Protein AF-A0A920H586-F1 (afdb_monomer)

Secondary structure (DSSP, 8-state):
----EEEEEEEEEEEEE-SPEETTEEPPHHHHHTTT-S-----EEEEEEEEEEEEEETTTEEEEEEEEEEEEEE-

Structure (mmCIF, N/CA/C/O backbone):
data_AF-A0A920H586-F1
#
_entry.id   AF-A0A920H586-F1
#
loop_
_atom_site.group_PDB
_atom_site.id
_atom_site.type_symbol
_atom_site.label_atom_id
_atom_site.label_alt_id
_atom_site.label_comp_id
_atom_site.label_asym_id
_atom_site.label_entity_id
_atom_site.label_seq_id
_atom_site.pdbx_PDB_ins_code
_atom_site.Cartn_x
_atom_site.Cartn_y
_atom_site.Cartn_z
_atom_site.occupancy
_atom_site.B_iso_or_equiv
_atom_site.auth_seq_id
_atom_site.auth_comp_id
_atom_site.auth_asym_id
_atom_site.auth_atom_id
_atom_site.pdbx_PDB_model_num
ATOM 1 N N . MET A 1 1 ? -30.131 4.896 18.615 1.00 42.94 1 MET A N 1
ATOM 2 C CA . MET A 1 1 ? -28.829 4.693 19.287 1.00 42.94 1 MET A CA 1
ATOM 3 C C . MET A 1 1 ? -27.883 4.008 18.301 1.00 42.94 1 MET A C 1
ATOM 5 O O . MET A 1 1 ? -27.928 2.792 18.167 1.00 42.94 1 MET A O 1
ATOM 9 N N . MET A 1 2 ? -27.147 4.774 17.484 1.00 49.97 2 MET A N 1
ATOM 10 C CA . MET A 1 2 ? -26.300 4.189 16.433 1.00 49.97 2 MET A CA 1
ATOM 11 C C . MET A 1 2 ? -24.969 3.737 17.031 1.00 49.97 2 MET A C 1
ATOM 13 O O . MET A 1 2 ? -24.152 4.551 17.446 1.00 49.97 2 MET A O 1
ATOM 17 N N . LYS A 1 3 ? -24.829 2.411 17.097 1.00 55.19 3 LYS A N 1
ATOM 18 C CA . LYS A 1 3 ? -23.651 1.672 17.545 1.00 55.19 3 LYS A C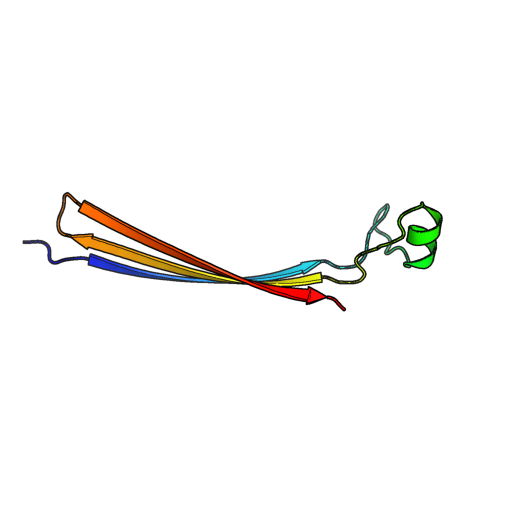A 1
ATOM 19 C C . LYS A 1 3 ? -22.441 2.007 16.671 1.00 55.19 3 LYS A C 1
ATOM 21 O O . LYS A 1 3 ? -22.582 2.233 15.469 1.00 55.19 3 LYS A O 1
ATOM 26 N N . ASN A 1 4 ? -21.281 2.021 17.313 1.00 66.19 4 ASN A N 1
ATOM 27 C CA . ASN A 1 4 ? -19.959 2.267 16.752 1.00 66.19 4 ASN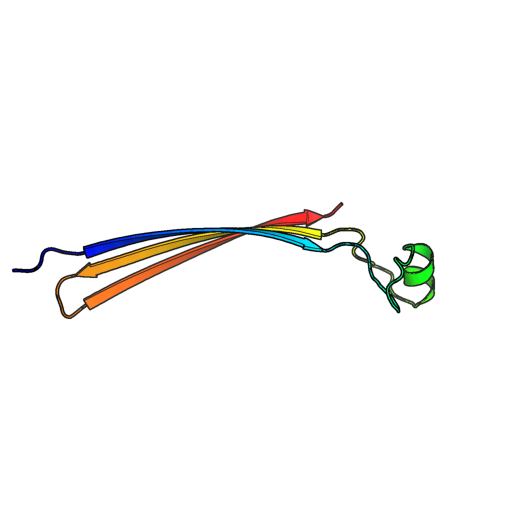 A CA 1
ATOM 28 C C . ASN A 1 4 ? -19.797 1.576 15.389 1.00 66.19 4 ASN A C 1
ATOM 30 O O . ASN A 1 4 ? -20.127 0.396 15.244 1.00 66.19 4 ASN A O 1
ATOM 34 N N . LYS A 1 5 ? -19.310 2.319 14.391 1.00 76.31 5 LYS A N 1
ATOM 35 C CA . LYS A 1 5 ? -19.132 1.818 13.021 1.00 76.31 5 LYS A CA 1
ATOM 36 C C . LYS A 1 5 ? -17.649 1.605 12.758 1.00 76.31 5 LYS A C 1
ATOM 38 O O . LYS A 1 5 ? -16.873 2.554 12.833 1.00 76.31 5 LYS A O 1
ATOM 43 N N . LEU A 1 6 ? -17.282 0.366 12.448 1.00 82.75 6 LEU A N 1
ATOM 44 C CA . LEU A 1 6 ? -15.948 -0.004 11.990 1.00 82.75 6 LEU A CA 1
ATOM 45 C C . LEU A 1 6 ? -16.003 -0.226 10.477 1.00 82.75 6 LEU A C 1
ATOM 47 O O . LEU A 1 6 ? -16.819 -1.008 9.992 1.00 82.75 6 LEU A O 1
ATOM 51 N N . MET A 1 7 ? -15.135 0.459 9.745 1.00 87.75 7 MET A N 1
ATOM 52 C CA . MET A 1 7 ? -14.938 0.284 8.311 1.00 87.75 7 MET A CA 1
ATOM 53 C C . MET A 1 7 ? -13.501 -0.161 8.072 1.00 87.75 7 MET A C 1
ATOM 55 O O . MET A 1 7 ? -12.560 0.537 8.445 1.00 87.75 7 MET A O 1
ATOM 59 N N . LEU A 1 8 ? -13.339 -1.324 7.451 1.00 87.00 8 LEU A N 1
ATOM 60 C CA . LEU A 1 8 ? -12.044 -1.833 7.014 1.00 87.00 8 LEU A CA 1
ATOM 61 C C . LEU A 1 8 ? -11.959 -1.710 5.495 1.00 87.00 8 LEU A C 1
ATOM 63 O O . LEU A 1 8 ? -12.918 -1.989 4.778 1.00 87.00 8 LEU A O 1
ATOM 67 N N . SER A 1 9 ? -10.804 -1.278 5.015 1.00 83.94 9 SER A N 1
ATOM 68 C CA . SER A 1 9 ? -10.493 -1.127 3.603 1.00 83.94 9 SER A CA 1
ATOM 69 C C . SER A 1 9 ? -9.126 -1.733 3.330 1.00 83.94 9 SER A C 1
ATOM 71 O O . SER A 1 9 ? -8.167 -1.512 4.068 1.00 83.94 9 SER A O 1
ATOM 73 N N . TYR A 1 10 ? -9.044 -2.510 2.262 1.00 88.25 10 TYR A N 1
ATOM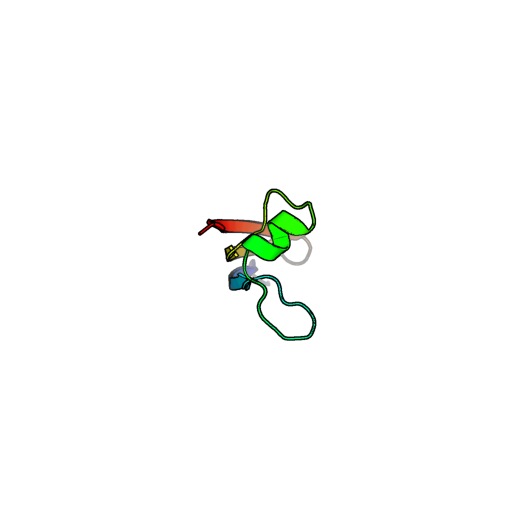 74 C CA . TYR A 1 10 ? -7.795 -3.041 1.751 1.00 88.25 10 TYR A CA 1
ATOM 75 C C . TYR A 1 10 ? -7.741 -2.752 0.260 1.00 88.25 10 TYR A C 1
ATOM 77 O O . TYR A 1 10 ? -8.691 -3.047 -0.469 1.00 88.25 10 TYR A O 1
ATOM 85 N N . LYS A 1 11 ? -6.650 -2.137 -0.185 1.00 85.75 11 LYS A N 1
ATOM 86 C CA . LYS A 1 11 ? -6.372 -1.908 -1.600 1.00 85.75 11 LYS A CA 1
ATOM 87 C C . LYS A 1 11 ? -5.016 -2.503 -1.925 1.00 85.75 11 LYS A C 1
ATOM 89 O O . LYS A 1 11 ? -4.025 -2.168 -1.285 1.00 85.75 11 LYS A O 1
ATOM 94 N N . PHE A 1 12 ? -4.998 -3.353 -2.939 1.00 86.69 12 PHE A N 1
ATOM 95 C CA . PHE A 1 12 ? -3.781 -3.863 -3.544 1.00 86.69 12 PHE A CA 1
ATOM 96 C C . PHE A 1 12 ? -3.607 -3.209 -4.912 1.00 86.69 12 PHE A C 1
ATOM 98 O O . PHE A 1 12 ? -4.552 -3.173 -5.702 1.00 86.69 12 PHE A O 1
ATOM 105 N N . GLY A 1 13 ? -2.421 -2.672 -5.174 1.00 83.56 13 GLY A N 1
ATOM 106 C CA . GLY A 1 13 ? -2.049 -2.129 -6.472 1.00 83.56 13 GLY A CA 1
ATOM 107 C C . GLY A 1 13 ? -0.671 -2.633 -6.859 1.00 83.56 13 GLY A C 1
ATOM 108 O O . GLY A 1 13 ? 0.292 -2.351 -6.155 1.00 83.56 13 GLY A O 1
ATOM 109 N N . SER A 1 14 ? -0.585 -3.348 -7.976 1.00 78.69 14 SER A N 1
ATOM 110 C CA . SER A 1 14 ? 0.688 -3.716 -8.590 1.00 78.69 14 SER A CA 1
ATOM 111 C C . SER A 1 14 ? 0.960 -2.771 -9.752 1.00 78.69 14 SER A C 1
ATOM 113 O O . SER A 1 14 ? 0.075 -2.514 -10.576 1.00 78.69 14 SER A O 1
ATOM 115 N N . MET A 1 15 ? 2.160 -2.204 -9.788 1.00 77.12 15 MET A N 1
ATOM 116 C CA . MET A 1 15 ? 2.585 -1.284 -10.830 1.00 77.12 15 MET A CA 1
ATOM 117 C C . MET A 1 15 ? 3.869 -1.806 -11.462 1.00 77.12 15 MET A C 1
ATOM 119 O O . MET A 1 15 ? 4.914 -1.887 -10.817 1.00 77.12 15 MET A O 1
ATOM 123 N N . GLU A 1 16 ? 3.785 -2.139 -12.747 1.00 70.19 16 GLU A N 1
ATOM 124 C CA . GLU A 1 16 ? 4.938 -2.537 -13.546 1.00 70.19 16 GLU A CA 1
ATOM 125 C C . GLU A 1 16 ? 5.422 -1.348 -14.378 1.00 70.19 16 GLU A C 1
ATOM 127 O O . GLU A 1 16 ? 4.763 -0.902 -15.322 1.00 70.19 16 GLU A O 1
ATOM 132 N N . MET A 1 17 ? 6.599 -0.826 -14.041 1.00 67.31 17 MET A N 1
ATOM 133 C CA . MET A 1 17 ? 7.316 0.124 -14.882 1.00 67.31 17 MET A CA 1
ATOM 134 C C . MET A 1 17 ? 8.322 -0.623 -15.754 1.00 67.31 17 MET A C 1
ATOM 136 O O . MET A 1 17 ? 9.331 -1.153 -15.285 1.00 67.31 17 MET A O 1
ATOM 140 N N . GLY A 1 18 ? 8.013 -0.667 -17.051 1.00 62.78 18 GLY A N 1
ATOM 141 C CA . GLY A 1 18 ? 8.898 -1.199 -18.080 1.00 62.78 18 GLY A CA 1
ATOM 142 C C . GLY A 1 18 ? 10.030 -0.241 -18.463 1.00 62.78 18 GLY A C 1
ATOM 143 O O . GLY A 1 18 ? 10.131 0.882 -17.976 1.00 62.78 18 GLY A O 1
ATOM 144 N N . CYS A 1 19 ? 10.873 -0.709 -19.383 1.00 58.22 19 CYS A N 1
ATOM 145 C CA . CYS A 1 19 ? 12.067 -0.009 -19.851 1.00 58.22 19 CYS A CA 1
ATOM 146 C C . CYS A 1 19 ? 11.756 1.374 -20.460 1.00 58.22 19 CYS A C 1
ATOM 148 O O . CYS A 1 19 ? 10.673 1.604 -21.009 1.00 58.22 19 CYS A O 1
ATOM 150 N N . CYS A 1 20 ? 12.731 2.286 -20.399 1.00 60.28 20 CYS A N 1
ATOM 151 C CA . CYS A 1 20 ? 12.633 3.632 -20.953 1.00 60.28 20 CYS A CA 1
ATOM 152 C C . CYS A 1 20 ? 12.219 3.604 -22.436 1.00 60.28 20 CYS A C 1
ATOM 154 O O . CYS A 1 20 ? 12.899 3.030 -23.292 1.00 60.28 20 CYS A O 1
ATOM 156 N N . LYS A 1 21 ? 11.097 4.262 -22.747 1.00 58.16 21 LYS A N 1
ATOM 157 C CA . LYS A 1 21 ? 10.591 4.432 -24.113 1.00 58.16 21 LYS A CA 1
ATOM 158 C C . LYS A 1 21 ? 10.965 5.816 -24.633 1.00 58.16 21 LYS A C 1
ATOM 160 O O . LYS A 1 21 ? 10.682 6.813 -23.975 1.00 58.16 21 LYS A O 1
ATOM 165 N N . ARG A 1 22 ? 11.526 5.899 -25.841 1.00 51.53 22 ARG A N 1
ATOM 166 C CA . ARG A 1 22 ? 11.711 7.170 -26.571 1.00 51.53 22 ARG A CA 1
ATOM 167 C C . ARG A 1 22 ? 11.040 7.051 -27.926 1.00 51.53 22 ARG A C 1
ATOM 169 O O . ARG A 1 22 ? 11.339 6.137 -28.689 1.00 51.53 22 ARG A O 1
ATOM 176 N N . GLY A 1 23 ? 10.081 7.935 -28.193 1.00 57.53 23 GLY A N 1
ATOM 177 C CA . GLY A 1 23 ? 9.309 7.915 -29.441 1.00 57.53 23 GLY A CA 1
ATOM 178 C C . GLY A 1 23 ? 8.549 6.602 -29.687 1.00 57.53 23 GLY A C 1
ATOM 179 O O . GLY A 1 23 ? 8.438 6.172 -30.828 1.00 57.53 23 GLY A O 1
ATOM 180 N N . GLY A 1 24 ? 8.090 5.923 -28.627 1.00 56.41 24 GLY A N 1
ATOM 181 C CA . GLY A 1 24 ? 7.342 4.661 -28.725 1.00 56.41 24 GLY A CA 1
ATOM 182 C C . GLY A 1 24 ? 8.190 3.392 -28.895 1.00 56.41 24 GLY A C 1
ATOM 183 O O . GLY A 1 24 ? 7.630 2.299 -28.881 1.00 56.41 24 GLY A O 1
ATOM 184 N N . LYS A 1 25 ? 9.522 3.503 -29.000 1.00 49.06 25 LYS A N 1
ATOM 185 C CA . LYS A 1 25 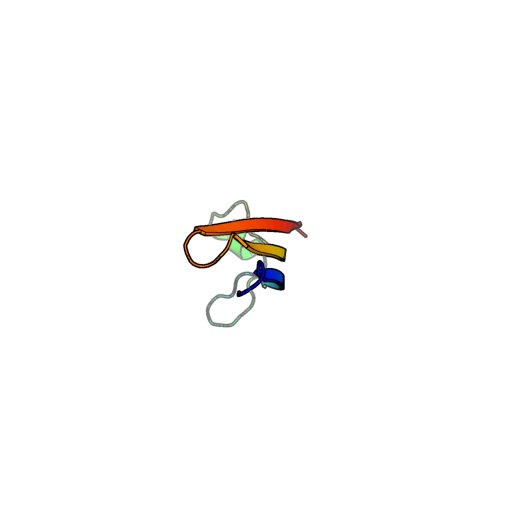? 10.439 2.355 -29.097 1.00 49.06 25 LYS A CA 1
ATOM 186 C C . LYS A 1 25 ? 11.165 2.119 -27.768 1.00 49.06 25 LYS A C 1
ATOM 188 O O . LYS A 1 25 ? 11.574 3.075 -27.107 1.00 49.06 25 LYS A O 1
ATOM 193 N N . ASN A 1 26 ? 11.305 0.848 -27.385 1.00 56.59 26 ASN A N 1
ATOM 194 C CA . ASN A 1 26 ? 12.081 0.433 -26.212 1.00 56.59 26 ASN A CA 1
ATOM 195 C C . ASN A 1 26 ? 13.567 0.715 -26.472 1.00 56.59 26 ASN A C 1
ATOM 197 O O . ASN A 1 26 ? 14.099 0.273 -27.491 1.00 56.59 26 ASN A O 1
ATOM 201 N N . ILE A 1 27 ? 14.227 1.452 -25.577 1.00 61.75 27 ILE A N 1
ATOM 202 C CA . ILE A 1 27 ? 15.655 1.758 -25.704 1.00 61.75 27 ILE A CA 1
ATOM 203 C C . ILE A 1 27 ? 16.468 0.742 -24.888 1.00 61.75 27 ILE A C 1
ATOM 205 O O . ILE A 1 27 ? 16.174 0.556 -23.711 1.00 61.75 27 ILE A O 1
ATOM 209 N N . PRO A 1 28 ? 17.512 0.115 -25.454 1.00 59.28 28 PRO A N 1
ATOM 210 C CA . PRO A 1 28 ? 18.421 -0.735 -24.690 1.00 59.28 28 PRO A CA 1
ATOM 211 C C . PRO A 1 28 ? 19.308 0.086 -23.736 1.00 59.28 28 PRO A C 1
ATOM 213 O O . PRO A 1 28 ? 19.774 1.174 -24.077 1.00 59.28 28 PRO A O 1
ATOM 216 N N . ASN A 1 29 ? 19.610 -0.465 -22.555 1.00 56.38 29 ASN A N 1
ATOM 217 C CA . ASN A 1 29 ? 20.403 0.183 -21.497 1.00 56.38 29 ASN A CA 1
ATOM 218 C C . ASN A 1 29 ? 21.749 0.768 -21.954 1.00 56.38 29 ASN A C 1
ATOM 220 O O . ASN A 1 29 ? 22.179 1.786 -21.417 1.00 56.38 29 ASN A O 1
ATOM 224 N N . ALA A 1 30 ? 22.381 0.179 -22.973 1.00 56.69 30 ALA A N 1
ATOM 225 C CA . ALA A 1 30 ? 23.624 0.684 -23.558 1.00 56.69 30 ALA A CA 1
ATOM 226 C C . ALA A 1 30 ? 23.483 2.114 -24.119 1.00 56.69 30 ALA A C 1
ATOM 228 O O . ALA A 1 30 ? 24.397 2.927 -24.001 1.00 56.69 30 ALA A O 1
ATOM 229 N N . SER A 1 31 ? 22.317 2.461 -24.672 1.00 57.53 31 SER A N 1
ATOM 230 C CA . SER A 1 31 ? 22.048 3.811 -25.177 1.00 57.53 31 SER A CA 1
ATOM 231 C C . SER A 1 31 ? 21.741 4.808 -24.055 1.00 57.53 31 SER A C 1
ATOM 233 O O . SER A 1 31 ? 21.958 6.001 -24.238 1.00 57.53 31 SER A O 1
ATOM 235 N N . ILE A 1 32 ? 21.263 4.341 -22.895 1.00 58.78 32 ILE A N 1
ATOM 236 C CA . ILE A 1 32 ? 20.999 5.186 -21.718 1.00 58.78 32 ILE A CA 1
ATOM 237 C C . ILE A 1 32 ? 22.314 5.534 -21.004 1.00 58.78 32 ILE A C 1
ATOM 239 O O . ILE A 1 32 ? 22.524 6.690 -20.639 1.00 58.78 32 ILE A O 1
ATOM 243 N N . ALA A 1 33 ? 23.241 4.574 -20.918 1.00 59.38 33 ALA A N 1
ATOM 244 C CA . ALA A 1 33 ? 24.605 4.815 -20.446 1.00 59.38 33 ALA A CA 1
ATOM 245 C C . ALA A 1 33 ? 25.352 5.824 -21.342 1.00 59.38 33 ALA A C 1
ATOM 247 O O . ALA A 1 33 ? 26.014 6.730 -20.841 1.00 59.38 33 ALA A O 1
ATOM 248 N N . SER A 1 34 ? 25.168 5.740 -22.667 1.00 58.50 34 SER A N 1
ATOM 249 C CA . SER A 1 34 ? 25.735 6.704 -23.625 1.00 58.50 34 SER A CA 1
ATOM 250 C C . SER A 1 34 ? 25.126 8.114 -23.536 1.00 58.50 34 SER A C 1
ATOM 252 O O . SER A 1 34 ? 25.713 9.051 -24.073 1.00 58.50 34 SER A O 1
ATOM 254 N N . LEU A 1 35 ? 23.970 8.282 -22.881 1.00 60.69 35 LEU A N 1
ATOM 255 C CA . LEU A 1 35 ? 23.332 9.581 -22.613 1.00 60.69 35 LEU A CA 1
ATOM 256 C C . LEU A 1 35 ? 23.812 10.217 -21.293 1.00 60.69 35 LEU A C 1
ATOM 258 O O . LEU A 1 35 ? 23.311 11.273 -20.916 1.00 60.69 35 LEU A O 1
ATOM 262 N N . GLY A 1 36 ? 24.769 9.591 -20.596 1.00 56.75 36 GLY A N 1
ATOM 263 C CA . GLY A 1 36 ? 25.343 10.096 -19.344 1.00 56.75 36 GLY A CA 1
ATOM 264 C C . GLY A 1 36 ? 24.618 9.640 -18.074 1.00 56.75 36 GLY A C 1
ATOM 265 O O . GLY A 1 36 ? 24.967 10.081 -16.982 1.00 56.75 36 GLY A O 1
ATOM 266 N N . TYR A 1 37 ? 23.631 8.746 -18.185 1.00 57.78 37 TYR A N 1
ATOM 267 C CA . TYR A 1 37 ? 22.941 8.178 -17.028 1.00 57.78 37 TYR A CA 1
ATOM 268 C C . TYR A 1 37 ? 23.587 6.844 -16.628 1.00 57.78 37 TYR A C 1
ATOM 270 O O . TYR A 1 37 ? 23.345 5.814 -17.255 1.00 57.78 37 TYR A O 1
ATOM 278 N N . SER A 1 38 ? 24.389 6.850 -15.559 1.00 58.41 38 SER A N 1
ATOM 279 C CA . SER A 1 38 ? 25.073 5.652 -15.032 1.00 58.41 38 SER A CA 1
ATOM 280 C C . SER A 1 38 ? 24.136 4.627 -14.374 1.00 58.41 38 SER A C 1
ATOM 282 O O . SER A 1 38 ? 24.540 3.494 -14.134 1.00 58.41 38 SER A O 1
ATOM 284 N N . MET A 1 39 ? 22.890 5.009 -14.078 1.00 55.94 39 MET A N 1
ATOM 285 C CA . MET A 1 39 ? 21.864 4.158 -13.468 1.00 55.94 39 MET A CA 1
ATOM 286 C C . MET A 1 39 ? 20.570 4.294 -14.269 1.00 55.94 39 MET A C 1
ATOM 288 O O . MET A 1 39 ? 19.895 5.320 -14.212 1.00 55.94 39 MET A O 1
ATOM 292 N N . ALA A 1 40 ? 20.235 3.256 -15.032 1.00 56.19 40 AL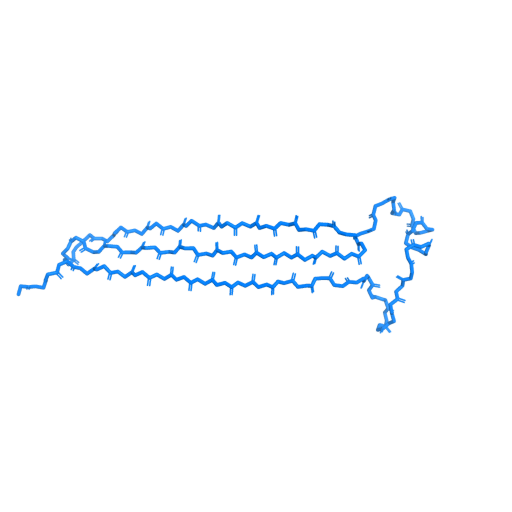A A N 1
ATOM 293 C CA . ALA A 1 40 ? 19.012 3.183 -15.819 1.00 56.19 40 ALA A CA 1
ATOM 294 C C . ALA A 1 40 ? 18.109 2.086 -15.233 1.00 56.19 40 ALA A C 1
ATOM 296 O O . ALA A 1 40 ? 18.493 0.916 -15.305 1.00 56.19 40 ALA A O 1
ATOM 297 N N . PRO A 1 41 ? 16.935 2.419 -14.659 1.00 55.31 41 PRO A N 1
ATOM 298 C CA . PRO A 1 41 ? 15.999 1.418 -14.158 1.00 55.31 41 PRO A CA 1
ATOM 299 C C . PRO A 1 41 ? 15.522 0.537 -15.320 1.00 55.31 41 PRO A C 1
ATOM 301 O O . PRO A 1 41 ? 14.781 0.988 -16.193 1.00 55.31 41 PRO A O 1
ATOM 304 N N . THR A 1 42 ? 15.987 -0.711 -15.365 1.00 60.47 42 THR A N 1
ATOM 305 C CA . THR A 1 42 ? 15.659 -1.705 -16.398 1.00 60.47 42 THR A CA 1
ATOM 306 C C . THR A 1 42 ? 14.202 -2.126 -16.321 1.00 60.47 42 THR A C 1
ATOM 30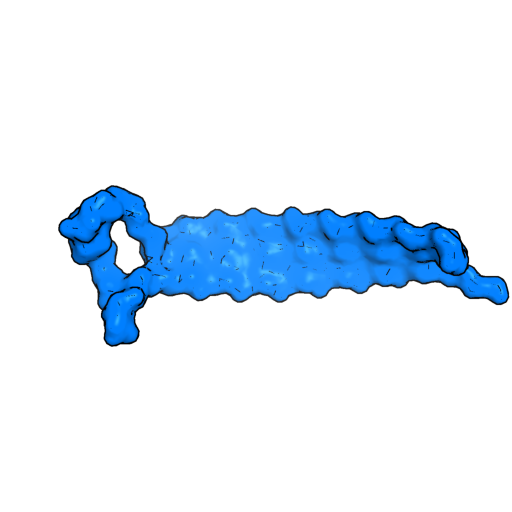8 O O . THR A 1 42 ? 13.512 -2.151 -17.345 1.00 60.47 42 THR A O 1
ATOM 311 N N . LYS A 1 43 ? 13.748 -2.465 -15.111 1.00 59.69 43 LYS A N 1
ATOM 312 C CA . LYS A 1 43 ? 12.380 -2.859 -14.768 1.00 59.69 43 LYS A CA 1
ATOM 313 C C . LYS A 1 43 ? 12.157 -2.563 -13.287 1.00 59.69 43 LYS A C 1
ATOM 315 O O . LYS A 1 43 ? 12.996 -2.912 -12.458 1.00 59.69 43 LYS A O 1
ATOM 320 N N . MET A 1 44 ? 11.038 -1.931 -12.953 1.00 65.88 44 MET A N 1
ATOM 321 C CA . MET A 1 44 ? 10.618 -1.740 -11.565 1.00 65.88 44 MET A CA 1
ATOM 322 C C . MET A 1 44 ? 9.227 -2.338 -11.405 1.00 65.88 44 MET A C 1
ATOM 324 O O . MET A 1 44 ? 8.273 -1.842 -12.001 1.00 65.88 44 MET A O 1
ATOM 328 N N . SER A 1 45 ? 9.129 -3.398 -10.610 1.00 73.94 45 SER A N 1
ATOM 329 C CA . SER A 1 45 ? 7.845 -3.922 -10.146 1.00 73.94 45 SER A CA 1
ATOM 330 C C . SER A 1 45 ? 7.635 -3.421 -8.725 1.00 73.94 45 SER A C 1
ATOM 332 O O . SER A 1 45 ? 8.505 -3.590 -7.862 1.00 73.94 45 SER A O 1
ATOM 334 N N . MET A 1 46 ? 6.517 -2.738 -8.510 1.00 76.31 46 MET A N 1
ATOM 335 C CA . MET A 1 46 ? 6.184 -2.130 -7.232 1.00 76.31 46 MET A CA 1
ATOM 336 C C . MET A 1 46 ? 4.810 -2.615 -6.797 1.00 76.31 46 MET A C 1
ATOM 338 O O . MET A 1 46 ? 3.814 -2.337 -7.467 1.00 76.31 46 MET A O 1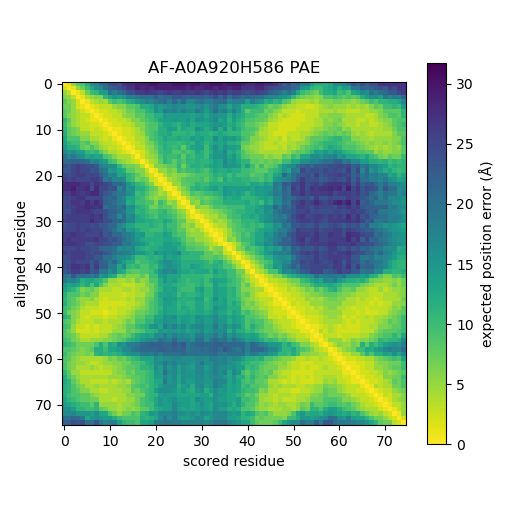
ATOM 342 N N . ASP A 1 47 ? 4.772 -3.320 -5.674 1.00 85.00 47 ASP A N 1
ATOM 343 C CA . ASP A 1 47 ? 3.544 -3.840 -5.089 1.00 85.00 47 ASP A CA 1
ATOM 344 C C . ASP A 1 47 ? 3.185 -2.987 -3.874 1.00 85.00 47 ASP A C 1
ATOM 346 O O . ASP A 1 47 ? 3.969 -2.809 -2.939 1.00 85.00 47 ASP A O 1
ATOM 350 N N . MET A 1 48 ? 2.002 -2.382 -3.918 1.00 84.25 48 MET A N 1
ATOM 351 C CA . MET A 1 48 ? 1.498 -1.492 -2.882 1.00 84.25 48 MET A CA 1
ATOM 352 C C . MET A 1 48 ? 0.289 -2.121 -2.201 1.00 84.25 48 MET A C 1
ATOM 354 O O . MET A 1 48 ? -0.760 -2.327 -2.815 1.00 84.25 48 MET A O 1
ATOM 358 N N . HIS A 1 49 ? 0.418 -2.357 -0.903 1.00 88.94 49 HIS A N 1
ATOM 359 C CA . HIS A 1 49 ? -0.663 -2.771 -0.025 1.00 88.94 49 HIS A CA 1
ATOM 360 C C . HIS A 1 49 ? -1.078 -1.573 0.829 1.00 88.94 49 HIS A C 1
ATOM 362 O O . HIS A 1 49 ? -0.313 -1.089 1.658 1.00 88.94 49 HIS A O 1
ATOM 368 N N . MET A 1 50 ? -2.293 -1.071 0.641 1.00 87.31 50 MET A N 1
ATOM 369 C CA . MET A 1 50 ? -2.873 -0.052 1.511 1.00 87.31 50 MET A CA 1
ATOM 370 C C . MET A 1 50 ? -3.932 -0.680 2.405 1.00 87.31 50 MET A C 1
ATOM 372 O O . MET A 1 50 ? -5.023 -1.026 1.943 1.00 87.31 50 MET A O 1
ATOM 376 N N . PHE A 1 51 ? -3.618 -0.783 3.694 1.00 90.06 51 PHE A N 1
ATOM 377 C CA . PHE A 1 51 ? -4.567 -1.173 4.729 1.00 90.06 51 PHE A CA 1
ATOM 378 C C . PHE A 1 51 ? -5.109 0.089 5.393 1.00 90.06 51 PHE A C 1
ATOM 380 O O . PHE A 1 51 ? -4.356 0.869 5.971 1.00 90.06 51 PHE A O 1
ATOM 387 N N . GLY A 1 52 ? -6.412 0.315 5.300 1.00 86.44 52 GLY A N 1
ATOM 388 C CA . GLY A 1 52 ? -7.084 1.447 5.925 1.00 86.44 52 GLY A CA 1
ATOM 389 C C . GLY A 1 52 ? -8.165 0.965 6.878 1.00 86.44 52 GLY A C 1
ATOM 390 O O . GLY A 1 52 ? -8.996 0.141 6.505 1.00 86.44 52 GLY A O 1
ATOM 391 N N . GLY A 1 53 ? -8.184 1.494 8.092 1.00 90.25 53 GLY A N 1
ATOM 392 C CA . GLY A 1 53 ? -9.237 1.269 9.071 1.00 90.25 53 GLY A CA 1
ATOM 393 C C . GLY A 1 53 ? -9.819 2.599 9.521 1.00 90.25 53 GLY A C 1
ATOM 394 O O . GLY A 1 53 ? -9.084 3.543 9.800 1.00 90.25 53 GLY A O 1
ATOM 39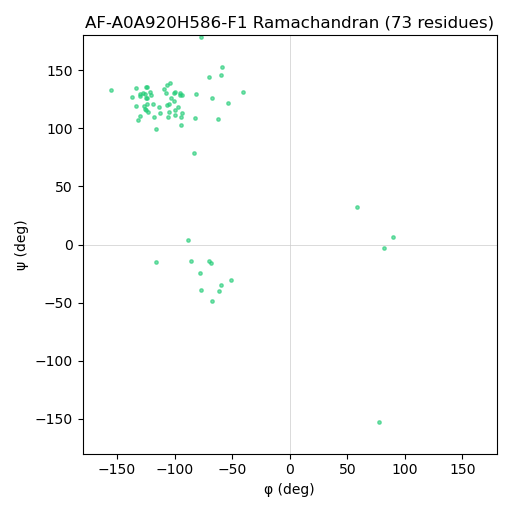5 N N . MET A 1 54 ? -11.139 2.680 9.606 1.00 89.12 54 MET A N 1
ATOM 396 C CA . MET A 1 54 ? -11.836 3.828 10.169 1.00 89.12 54 MET A CA 1
ATOM 397 C C . MET A 1 54 ? -12.807 3.351 11.243 1.00 89.12 54 MET A C 1
ATOM 399 O O . MET A 1 54 ? -13.588 2.427 11.020 1.00 89.12 54 MET A O 1
ATOM 403 N N . TYR A 1 55 ? -12.758 3.980 12.410 1.00 85.56 55 TYR A N 1
ATOM 404 C CA . TYR A 1 55 ? -13.618 3.671 13.539 1.00 85.56 55 TYR A CA 1
ATOM 405 C C . TYR A 1 55 ? -14.329 4.929 14.028 1.00 85.56 55 TYR A C 1
ATOM 407 O O . TYR A 1 55 ? -13.696 5.895 14.452 1.00 85.56 55 TYR A O 1
ATOM 415 N N . ALA A 1 56 ? -15.656 4.911 13.981 1.00 86.25 56 ALA A N 1
ATOM 416 C CA . ALA A 1 56 ? -16.494 5.984 14.495 1.00 86.25 56 ALA A CA 1
ATOM 417 C C . ALA A 1 56 ? -16.906 5.692 15.945 1.00 86.25 56 ALA A C 1
ATOM 419 O O . ALA A 1 56 ? -17.687 4.769 16.213 1.00 86.25 56 ALA A O 1
ATOM 420 N N . PHE A 1 57 ? -16.408 6.507 16.874 1.00 81.38 57 PHE A N 1
ATOM 421 C CA . PHE A 1 57 ? -16.846 6.548 18.266 1.00 81.38 57 PHE A CA 1
ATOM 422 C C . PHE A 1 57 ? -18.098 7.443 18.355 1.00 81.38 57 PHE A C 1
ATOM 424 O O . PHE A 1 57 ? -18.040 8.617 18.721 1.00 81.38 57 PHE A O 1
ATOM 431 N N . GLY A 1 58 ? -19.252 6.897 17.966 1.00 79.12 58 GLY A N 1
ATOM 432 C CA . GLY A 1 58 ? -20.527 7.625 17.954 1.00 79.12 58 GLY A CA 1
ATOM 433 C C . GLY A 1 58 ? -20.677 8.588 16.767 1.00 79.12 58 GLY A C 1
ATOM 434 O O . GLY A 1 58 ? -20.121 8.355 15.697 1.00 79.12 58 GLY A O 1
ATOM 435 N N . SER A 1 59 ? -21.473 9.651 16.929 1.00 77.00 59 SER A N 1
ATOM 436 C CA . SER A 1 59 ? -21.773 10.625 15.861 1.00 77.00 59 SER A CA 1
ATOM 437 C C . SER A 1 59 ? -20.747 11.751 15.721 1.00 77.00 59 SER A C 1
ATOM 439 O O . SER A 1 59 ? -20.770 12.459 14.720 1.00 77.00 59 SER A O 1
ATOM 441 N N . ASN A 1 60 ? -19.872 11.934 16.715 1.00 80.62 60 ASN A N 1
ATOM 442 C CA . ASN A 1 60 ? -19.092 13.169 16.854 1.00 80.62 60 ASN A CA 1
ATOM 443 C C . ASN A 1 60 ? -17.582 12.956 16.710 1.00 80.62 60 ASN A C 1
ATOM 445 O O . ASN A 1 60 ? -16.849 13.926 16.546 1.00 80.62 60 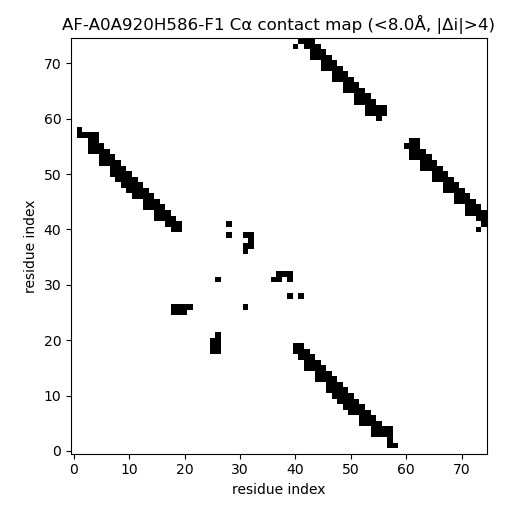ASN A O 1
ATOM 449 N N . PHE A 1 61 ? -17.106 11.712 16.781 1.00 83.44 61 PHE A N 1
ATOM 450 C CA . PHE A 1 61 ? -15.681 11.418 16.714 1.00 83.44 61 PHE A CA 1
ATOM 451 C C . PHE A 1 61 ? -15.416 10.211 15.820 1.00 83.44 61 PHE A C 1
ATOM 453 O O . PHE A 1 61 ? -16.005 9.146 15.994 1.00 83.44 61 PHE A O 1
ATOM 460 N N . THR A 1 62 ? -14.526 10.385 14.846 1.00 86.25 62 THR A N 1
ATOM 461 C CA . THR A 1 62 ? -14.095 9.325 13.933 1.00 86.25 62 THR A CA 1
ATOM 462 C C . THR A 1 62 ? -12.579 9.306 13.889 1.00 86.25 62 THR A C 1
ATOM 464 O O . THR A 1 62 ? -11.947 10.338 13.685 1.00 86.25 62 THR A O 1
ATOM 467 N N . MET A 1 63 ? -12.003 8.126 14.085 1.00 85.19 63 MET A N 1
ATOM 468 C CA . MET A 1 63 ? -10.570 7.887 14.023 1.00 85.19 63 MET A CA 1
ATOM 469 C C . MET A 1 63 ? -10.261 7.079 12.766 1.00 85.19 63 MET A C 1
ATOM 471 O O . MET A 1 63 ? -10.944 6.099 12.474 1.00 85.19 63 MET A O 1
ATOM 475 N N . MET A 1 64 ? -9.240 7.485 12.020 1.00 89.50 64 MET A N 1
ATOM 476 C CA . MET A 1 64 ? -8.796 6.794 10.813 1.00 89.50 64 MET A CA 1
ATOM 477 C C . MET A 1 64 ? -7.312 6.458 10.930 1.00 89.50 64 MET A C 1
ATOM 479 O O . MET A 1 64 ? -6.514 7.303 11.329 1.00 89.50 64 MET A O 1
ATOM 483 N N . ALA A 1 65 ? -6.951 5.235 10.559 1.00 88.31 65 ALA A N 1
ATOM 484 C CA . ALA A 1 65 ? -5.577 4.774 10.444 1.00 88.31 65 ALA A CA 1
ATOM 485 C C . ALA A 1 65 ? -5.364 4.205 9.037 1.00 88.31 65 ALA A C 1
ATOM 487 O O . ALA A 1 65 ? -6.152 3.383 8.572 1.00 88.31 65 ALA A O 1
ATOM 488 N N . MET A 1 66 ? -4.306 4.642 8.356 1.00 87.88 66 MET A N 1
ATOM 489 C CA . MET A 1 66 ? -3.883 4.094 7.067 1.00 87.88 66 MET A CA 1
ATOM 490 C C . MET A 1 66 ? -2.433 3.639 7.173 1.00 87.88 66 MET A C 1
ATOM 492 O O . MET A 1 66 ? -1.567 4.416 7.568 1.00 87.88 66 MET A O 1
ATOM 496 N N . ILE A 1 67 ? -2.182 2.381 6.824 1.00 87.94 67 ILE A N 1
ATOM 497 C CA . ILE A 1 67 ? -0.868 1.746 6.830 1.00 87.94 67 ILE A CA 1
ATOM 498 C C . ILE A 1 67 ? -0.541 1.373 5.378 1.00 87.94 67 ILE A C 1
ATOM 500 O O . ILE A 1 67 ? -1.064 0.375 4.869 1.00 87.94 67 ILE A O 1
ATOM 504 N N . PRO A 1 68 ? 0.268 2.190 4.679 1.00 84.81 68 PRO A N 1
ATOM 505 C CA . PRO A 1 68 ? 0.795 1.838 3.372 1.00 84.81 68 PRO A CA 1
ATOM 506 C C . PRO A 1 68 ? 2.023 0.934 3.530 1.00 84.81 68 PRO A C 1
ATOM 508 O O . PRO A 1 68 ? 2.960 1.262 4.256 1.00 84.81 68 PRO A O 1
ATOM 511 N N . TYR A 1 69 ? 2.039 -0.185 2.818 1.00 84.12 69 TYR A N 1
ATOM 512 C CA . TYR A 1 69 ? 3.184 -1.074 2.694 1.00 84.12 69 TYR A CA 1
ATOM 513 C C . TYR A 1 69 ? 3.569 -1.181 1.220 1.00 84.12 69 TYR A C 1
ATOM 515 O O . TYR A 1 69 ? 2.712 -1.382 0.361 1.00 84.12 69 TYR A O 1
ATOM 523 N N . VAL A 1 70 ? 4.847 -0.963 0.921 1.00 83.44 70 VAL A N 1
ATOM 524 C CA . VAL A 1 70 ? 5.349 -0.819 -0.446 1.00 83.44 70 VAL A CA 1
ATOM 525 C C . VAL A 1 70 ? 6.543 -1.739 -0.631 1.00 83.44 70 VAL A C 1
ATOM 527 O O . VAL A 1 70 ? 7.618 -1.478 -0.089 1.00 83.44 70 VAL A O 1
ATOM 530 N N . GLU A 1 71 ? 6.365 -2.778 -1.435 1.00 79.81 71 GLU A N 1
ATOM 531 C CA . GLU A 1 71 ? 7.441 -3.662 -1.860 1.00 79.81 71 GLU A CA 1
ATOM 532 C C . GLU A 1 71 ? 8.003 -3.169 -3.195 1.00 79.81 71 GLU A C 1
ATOM 534 O O . GLU A 1 71 ? 7.269 -2.893 -4.146 1.00 79.81 71 GLU A O 1
ATOM 539 N N . LYS A 1 72 ? 9.327 -3.014 -3.266 1.00 75.75 72 LYS A N 1
ATOM 540 C CA . LYS A 1 72 ? 10.037 -2.617 -4.486 1.00 75.75 72 LYS A CA 1
ATOM 541 C C . LYS A 1 72 ? 10.979 -3.738 -4.882 1.00 75.75 72 LYS A C 1
ATOM 543 O O . LYS A 1 72 ? 12.007 -3.926 -4.233 1.00 75.75 72 LYS A O 1
ATOM 548 N N . THR A 1 73 ? 10.666 -4.425 -5.972 1.00 67.88 73 THR A N 1
ATOM 549 C CA . THR A 1 73 ? 11.576 -5.406 -6.564 1.00 67.88 73 THR A CA 1
ATOM 550 C C . THR A 1 73 ? 12.286 -4.765 -7.751 1.00 67.88 73 THR A C 1
ATOM 552 O O . THR A 1 73 ? 11.660 -4.398 -8.747 1.00 67.88 73 THR A O 1
ATOM 555 N N . TRP A 1 74 ? 13.605 -4.622 -7.637 1.00 59.97 74 TRP A N 1
ATOM 556 C CA . TRP A 1 74 ? 14.476 -4.193 -8.731 1.00 59.97 74 TRP A CA 1
ATOM 557 C C . TRP A 1 74 ? 15.051 -5.439 -9.416 1.00 59.97 74 TRP A C 1
ATOM 559 O O . TRP A 1 74 ? 15.572 -6.320 -8.731 1.00 59.97 74 TRP A O 1
ATOM 569 N N . LYS A 1 75 ? 14.938 -5.522 -10.746 1.00 50.53 75 LYS A N 1
ATOM 570 C CA . LYS A 1 75 ? 15.525 -6.586 -11.578 1.00 50.53 75 LYS A CA 1
ATOM 571 C C . LYS A 1 75 ? 16.366 -6.015 -12.713 1.00 50.53 75 LYS A C 1
ATOM 573 O O . LYS A 1 75 ? 15.961 -4.991 -13.320 1.00 50.53 75 LYS A O 1
#

Solvent-accessible surface area (backbone atoms only — not comparable to full-atom values): 4582 Å² total; per-residue (Å²): 136,75,72,66,49,79,45,81,45,77,47,79,46,80,45,78,44,68,50,57,64,60,96,88,40,80,56,61,68,73,63,44,45,73,71,72,39,93,75,71,77,56,33,41,43,35,43,35,41,37,42,34,42,36,41,26,66,50,95,84,42,74,50,74,51,74,50,80,45,76,48,77,50,80,99

Nearest PDB structures (foldseek):
  5ixm-assembly1_B  TM=5.392E-01  e=4.549E-01  Yersinia pestis
  5iv8-assembly2_D  TM=5.472E-01  e=5.561E-01  Klebsiella pneumoniae
  4rh8-assembly3_C  TM=5.817E-01  e=1.328E+00  Escherichia coli K-12

Mean predicted aligned error: 11.92 Å

Sequence (75 aa):
MMKNKLMLSYKFGSMEMGCCKRGGKNIPNASIASLGYSMAPTKMSMDMHMFGGMYAFGSNFTMMAMIPYVEKTWK

pLDDT: mean 71.63, std 13.77, range [42.94, 90.25]

Foldseek 3Di:
DDDKDKDKDKDKDKDKDAADDDPNDHDDVVVVVVVVDPDGQHIKIKIKIKIKMKIDPPDPDIDIDIDIDMDIDGD

Radius of gyration: 21.32 Å; Cα contacts (8 Å, |Δi|>4): 130; chains: 1; bounding box: 55×20×49 Å